Protein AF-A0A2T5BZ79-F1 (afdb_monomer_lite)

Radius of gyration: 31.46 Å; chains: 1; bounding box: 52×73×71 Å

Foldseek 3Di:
DVVVVVVVVVVVVVVVVVVVLVVLVVVCVVCLVVLLCPVDPCVVPPVDPCSNVVVSVVVVVVVVVVVPVPPPPPPPPPPPDDDDPPPPPDDDDDDDDDDDDDPDPDDPPPDPPPDDDDDDPDDDD

Secondary structure (DSSP, 8-state):
-HHHHHHHHHHHHHHHHHHHHHHHHHHHHHTHHHIIIII-TTTT-TT-TTTTHHHHHHHHHHHHHHHTTS-------------------------------------------------------

Sequence (125 aa):
MWKQLAALLVISSIAWHILAEAAVYISFKINQDYIETYLCINRDKPESDCHGCCQLKKELEKQQETKSEMPDIQLKKIEIQYFQSSSDSSKLFPTVWEDHPQPYPYAHASTPLKAIFHPPRIALL

Structure (mmCIF, N/CA/C/O backbone):
data_AF-A0A2T5BZ79-F1
#
_entry.id   AF-A0A2T5BZ79-F1
#
loop_
_atom_site.group_PDB
_atom_site.id
_atom_site.type_symbol
_atom_site.label_atom_id
_atom_site.label_alt_id
_atom_site.label_comp_id
_atom_site.label_asym_id
_atom_site.label_entity_id
_atom_site.label_seq_id
_atom_site.pdbx_PDB_ins_code
_atom_site.Cartn_x
_atom_site.Cartn_y
_atom_site.Cartn_z
_atom_site.occupancy
_atom_site.B_iso_or_equiv
_atom_site.auth_seq_id
_atom_site.auth_comp_id
_atom_site.auth_asym_id
_atom_site.auth_atom_id
_atom_site.pdbx_PDB_model_num
ATOM 1 N N . MET A 1 1 ? 23.083 -19.601 -26.990 1.00 79.12 1 MET A N 1
ATOM 2 C CA . MET A 1 1 ? 22.428 -19.948 -25.706 1.00 79.12 1 MET A CA 1
ATOM 3 C C . MET A 1 1 ? 22.639 -18.877 -24.633 1.00 79.12 1 MET A C 1
ATOM 5 O O . MET A 1 1 ? 21.652 -18.406 -24.094 1.00 79.12 1 MET A O 1
ATOM 9 N N . TRP A 1 2 ? 23.865 -18.391 -24.396 1.00 90.06 2 TRP A N 1
ATOM 10 C CA . TRP A 1 2 ? 24.161 -17.341 -23.396 1.00 90.06 2 TRP A CA 1
ATOM 11 C C . TRP A 1 2 ? 23.324 -16.054 -23.509 1.00 90.06 2 TRP A C 1
ATOM 13 O O . TRP A 1 2 ? 22.858 -15.542 -22.501 1.00 90.06 2 TRP A O 1
ATOM 23 N N . LYS A 1 3 ? 23.061 -15.557 -24.727 1.00 90.75 3 LYS A N 1
ATOM 24 C CA . LYS A 1 3 ? 22.243 -14.344 -24.942 1.00 90.75 3 LYS A CA 1
ATOM 25 C C . LYS A 1 3 ? 20.828 -14.457 -24.351 1.00 90.75 3 LYS A C 1
ATOM 27 O O . LYS A 1 3 ? 20.315 -13.483 -23.822 1.00 90.75 3 LYS A O 1
ATOM 32 N N . GLN A 1 4 ? 20.228 -15.648 -24.417 1.00 92.62 4 GLN A N 1
ATOM 33 C CA . GLN A 1 4 ? 18.894 -15.919 -23.870 1.00 92.62 4 GLN A CA 1
ATOM 34 C C . GLN A 1 4 ? 18.929 -15.959 -22.337 1.00 92.62 4 GLN A C 1
ATOM 36 O O . GLN A 1 4 ? 18.069 -15.386 -21.682 1.00 92.62 4 GLN A O 1
ATOM 41 N N . LEU A 1 5 ? 19.971 -16.568 -21.762 1.00 94.12 5 LEU A N 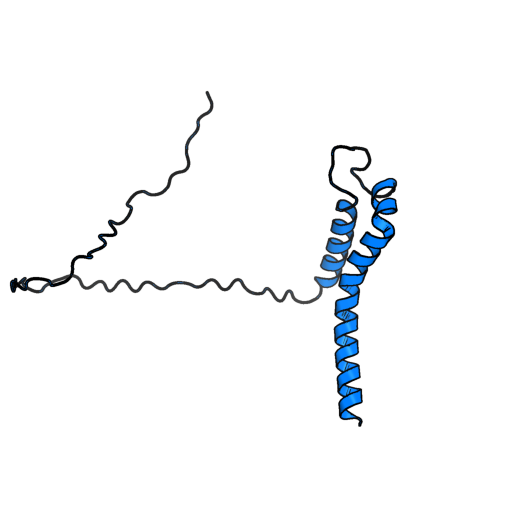1
ATOM 42 C CA . LEU A 1 5 ? 20.183 -16.594 -20.311 1.00 94.12 5 LEU A CA 1
ATOM 43 C C . LEU A 1 5 ? 20.453 -15.192 -19.750 1.00 94.12 5 LEU A C 1
ATOM 45 O O . LEU A 1 5 ? 19.888 -14.823 -18.727 1.00 94.12 5 LEU A O 1
ATOM 49 N N . ALA A 1 6 ? 21.259 -14.392 -20.453 1.00 94.44 6 ALA A N 1
ATOM 50 C CA . ALA A 1 6 ? 21.517 -13.001 -20.095 1.00 94.44 6 ALA A CA 1
ATOM 51 C C . ALA A 1 6 ? 20.229 -12.160 -20.141 1.00 94.44 6 ALA A C 1
ATOM 53 O O . ALA A 1 6 ? 19.974 -11.387 -19.223 1.00 94.44 6 ALA A O 1
ATOM 54 N N . ALA A 1 7 ? 19.386 -12.355 -21.162 1.00 94.88 7 ALA A N 1
ATOM 55 C CA . ALA A 1 7 ? 18.092 -11.683 -21.254 1.00 94.88 7 ALA A CA 1
ATOM 56 C C . ALA A 1 7 ? 17.146 -12.076 -20.104 1.00 94.88 7 ALA A C 1
ATOM 58 O O . ALA A 1 7 ? 16.553 -11.201 -19.477 1.00 94.88 7 ALA A O 1
ATOM 59 N N . LEU A 1 8 ? 17.044 -13.370 -19.777 1.00 94.75 8 LEU A N 1
ATOM 60 C CA . LEU A 1 8 ? 16.218 -13.852 -18.662 1.00 94.75 8 LEU A CA 1
ATOM 61 C C . LEU A 1 8 ? 16.683 -13.301 -17.308 1.00 94.75 8 LEU A C 1
ATOM 63 O O . LEU A 1 8 ? 15.848 -12.923 -16.489 1.00 94.75 8 LEU A O 1
ATOM 67 N N . LEU A 1 9 ? 17.997 -13.200 -17.088 1.00 93.88 9 LEU A N 1
ATOM 68 C CA . LEU A 1 9 ? 18.559 -12.616 -15.868 1.00 93.88 9 LEU A CA 1
ATOM 69 C C . LEU A 1 9 ? 18.131 -11.156 -15.681 1.00 93.88 9 LEU A C 1
ATOM 71 O O . LEU A 1 9 ? 17.650 -10.801 -14.604 1.00 93.88 9 LEU A O 1
ATOM 75 N N . VAL A 1 10 ? 18.244 -10.342 -16.737 1.00 93.31 10 VAL A N 1
ATOM 76 C CA . VAL A 1 10 ? 17.859 -8.919 -16.719 1.00 93.31 10 VAL A CA 1
ATOM 77 C C . VAL A 1 10 ? 16.355 -8.749 -16.501 1.00 93.31 10 VAL A C 1
ATOM 79 O O . VAL A 1 10 ? 15.935 -7.918 -15.700 1.00 93.31 10 VAL A O 1
ATOM 82 N N . ILE A 1 11 ? 15.525 -9.561 -17.163 1.00 93.44 11 ILE A N 1
ATOM 83 C CA . ILE A 1 11 ? 14.070 -9.524 -16.959 1.00 93.44 11 ILE A CA 1
ATOM 84 C C . ILE A 1 11 ? 13.726 -9.882 -15.510 1.00 93.44 11 ILE A C 1
ATOM 86 O O . ILE A 1 11 ? 12.886 -9.221 -14.903 1.00 93.44 11 ILE A O 1
ATOM 90 N N . SER A 1 12 ? 14.394 -10.886 -14.932 1.00 91.62 12 SER A N 1
ATOM 91 C CA . SER A 1 12 ? 14.123 -11.300 -13.554 1.00 91.62 12 SER A CA 1
ATOM 92 C C . SER A 1 12 ? 14.471 -10.212 -12.535 1.00 91.62 12 SER A C 1
ATOM 94 O O . SER A 1 12 ? 13.707 -10.013 -11.593 1.00 91.62 12 SER A O 1
ATOM 96 N N . SER A 1 13 ? 15.561 -9.457 -12.739 1.00 88.56 13 SER A N 1
ATOM 97 C CA . SER A 1 13 ? 15.942 -8.388 -11.809 1.00 88.56 13 SER A CA 1
ATOM 98 C C . SER A 1 13 ? 14.926 -7.250 -11.835 1.00 88.56 13 SER A C 1
ATOM 100 O O . SER A 1 13 ? 14.526 -6.750 -10.789 1.00 88.56 13 SER A O 1
ATOM 102 N N . ILE A 1 14 ? 14.452 -6.872 -13.026 1.00 88.44 14 ILE A N 1
ATOM 103 C CA . ILE A 1 14 ? 13.421 -5.839 -13.179 1.00 88.44 14 ILE A CA 1
ATOM 104 C C . ILE A 1 14 ? 12.101 -6.316 -12.561 1.00 88.44 14 ILE A C 1
ATOM 106 O O . ILE A 1 14 ? 11.474 -5.580 -11.801 1.00 88.44 14 ILE A O 1
ATOM 110 N N . ALA A 1 15 ? 11.705 -7.563 -12.832 1.00 89.69 15 ALA A N 1
ATOM 111 C CA . ALA A 1 15 ? 10.493 -8.150 -12.271 1.00 89.69 15 ALA A CA 1
ATOM 112 C C . ALA A 1 15 ? 10.530 -8.195 -10.736 1.00 89.69 1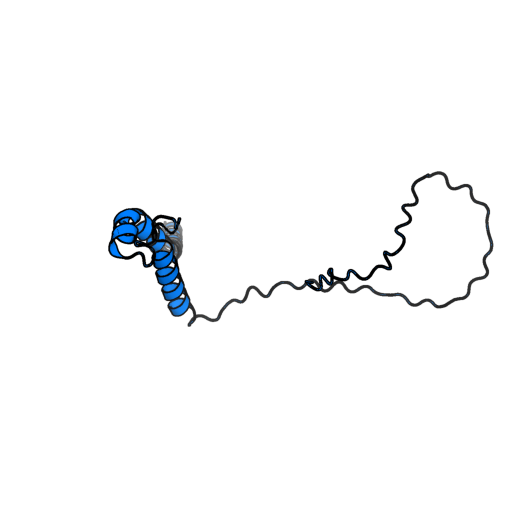5 ALA A C 1
ATOM 114 O O . ALA A 1 15 ? 9.522 -7.897 -10.100 1.00 89.69 15 ALA A O 1
ATOM 115 N N . TRP A 1 16 ? 11.689 -8.498 -10.141 1.00 88.12 16 TRP A N 1
ATOM 116 C CA . TRP A 1 16 ? 11.878 -8.517 -8.689 1.00 88.12 16 TRP A CA 1
ATOM 117 C C . TRP A 1 16 ? 11.589 -7.158 -8.043 1.00 88.12 16 TRP A C 1
ATOM 119 O O . TRP A 1 16 ? 10.884 -7.086 -7.036 1.00 88.12 16 TRP A O 1
ATOM 129 N N . HIS A 1 17 ? 12.081 -6.072 -8.644 1.00 81.62 17 HIS A N 1
ATOM 130 C CA . HIS A 1 17 ? 11.835 -4.720 -8.139 1.00 81.62 17 HIS A CA 1
ATOM 131 C C . HIS A 1 17 ? 10.355 -4.317 -8.225 1.00 81.62 17 HIS A C 1
ATOM 133 O O . HIS A 1 17 ? 9.851 -3.680 -7.305 1.00 81.62 17 HIS A O 1
ATOM 139 N N . ILE A 1 18 ? 9.644 -4.724 -9.281 1.00 83.88 18 ILE A N 1
ATOM 140 C CA . ILE A 1 18 ? 8.210 -4.430 -9.454 1.00 83.88 18 ILE A CA 1
ATOM 141 C C . ILE A 1 18 ? 7.358 -5.248 -8.471 1.00 83.88 18 ILE A C 1
ATOM 143 O O . ILE A 1 18 ? 6.382 -4.744 -7.912 1.00 83.88 18 ILE A O 1
ATOM 147 N N . LEU A 1 19 ? 7.730 -6.508 -8.222 1.00 86.88 19 LEU A N 1
ATOM 148 C CA . LEU A 1 19 ? 6.978 -7.394 -7.333 1.00 86.88 19 LEU A CA 1
ATOM 149 C C . LEU A 1 19 ? 6.954 -6.899 -5.882 1.00 86.88 19 LEU A C 1
ATOM 151 O O . LEU A 1 19 ? 5.977 -7.142 -5.180 1.00 86.88 19 LEU A O 1
ATOM 155 N N . ALA A 1 20 ? 8.008 -6.214 -5.430 1.00 81.88 20 ALA A N 1
ATOM 156 C CA . ALA A 1 20 ? 8.119 -5.733 -4.055 1.00 81.88 20 ALA A CA 1
ATOM 157 C C . ALA A 1 20 ? 7.034 -4.702 -3.689 1.00 81.88 20 ALA A C 1
ATOM 159 O O . ALA A 1 20 ? 6.509 -4.732 -2.577 1.00 81.88 20 ALA A O 1
ATOM 160 N N . GLU A 1 21 ? 6.657 -3.824 -4.622 1.00 81.25 21 GLU A N 1
ATOM 161 C CA . GLU A 1 21 ? 5.566 -2.859 -4.417 1.00 81.25 21 GLU A CA 1
ATOM 162 C C . GLU A 1 21 ? 4.198 -3.556 -4.452 1.00 81.25 21 GLU A C 1
ATOM 164 O O . GLU A 1 21 ? 3.344 -3.323 -3.596 1.00 81.25 21 GLU A O 1
ATOM 169 N N . ALA A 1 22 ? 4.009 -4.498 -5.382 1.00 88.88 22 ALA A N 1
ATOM 170 C CA . ALA A 1 22 ? 2.784 -5.294 -5.461 1.00 88.88 22 ALA A CA 1
ATOM 171 C C . ALA A 1 22 ? 2.574 -6.186 -4.222 1.00 88.88 22 ALA A C 1
ATOM 173 O O . ALA A 1 22 ? 1.438 -6.415 -3.802 1.00 88.88 22 ALA A O 1
ATOM 174 N N . ALA A 1 23 ? 3.657 -6.666 -3.607 1.00 90.94 23 ALA A N 1
ATOM 175 C CA . ALA A 1 23 ? 3.611 -7.532 -2.435 1.00 90.94 23 ALA A CA 1
ATOM 176 C C . ALA A 1 23 ? 2.924 -6.872 -1.229 1.00 90.94 23 ALA A C 1
ATOM 178 O O . ALA A 1 23 ? 2.240 -7.567 -0.479 1.00 90.94 23 ALA A O 1
ATOM 179 N N . VAL A 1 24 ? 3.046 -5.550 -1.060 1.00 91.19 24 VAL A N 1
ATOM 180 C CA . VAL A 1 24 ? 2.368 -4.811 0.022 1.00 91.19 24 VAL A CA 1
ATOM 181 C C . VAL A 1 24 ? 0.855 -4.823 -0.163 1.00 91.19 24 VAL A C 1
ATOM 183 O O . VAL A 1 24 ? 0.108 -5.080 0.778 1.00 91.19 24 VAL A O 1
ATOM 186 N N . TYR A 1 25 ? 0.385 -4.615 -1.391 1.00 93.62 25 TYR A N 1
ATOM 187 C CA . TYR A 1 25 ? -1.044 -4.684 -1.676 1.00 93.62 25 TYR A CA 1
ATOM 188 C C . TYR A 1 25 ? -1.593 -6.108 -1.513 1.00 93.62 25 TYR A C 1
ATOM 190 O O . TYR A 1 25 ? -2.668 -6.307 -0.944 1.00 93.62 25 TYR A O 1
ATOM 198 N N . ILE A 1 26 ? -0.845 -7.112 -1.980 1.00 94.88 26 ILE A N 1
ATOM 199 C CA . ILE A 1 26 ? -1.238 -8.522 -1.865 1.00 94.88 26 ILE A CA 1
ATOM 200 C C . ILE A 1 26 ? -1.312 -8.945 -0.392 1.00 94.88 26 ILE A C 1
ATOM 202 O O . ILE A 1 26 ? -2.296 -9.562 0.013 1.00 94.88 26 ILE A O 1
ATOM 206 N N . SER A 1 27 ? -0.317 -8.594 0.427 1.00 93.88 27 SER A N 1
ATOM 207 C CA . SER A 1 27 ? -0.304 -8.939 1.854 1.00 93.88 27 SER A CA 1
ATOM 208 C C . SER A 1 27 ? -1.419 -8.236 2.630 1.00 93.88 27 SER A C 1
ATOM 210 O O . SER A 1 27 ? -2.036 -8.856 3.499 1.00 93.88 27 SER A O 1
ATOM 212 N N . PHE A 1 28 ? -1.737 -6.987 2.271 1.00 96.38 28 PHE A N 1
ATOM 213 C CA . PHE A 1 28 ? -2.905 -6.275 2.779 1.00 96.38 28 PHE A CA 1
ATOM 214 C C . PHE A 1 28 ? -4.199 -7.016 2.439 1.00 96.38 28 PHE A C 1
ATOM 216 O O . PHE A 1 28 ? -5.026 -7.227 3.320 1.00 96.38 28 PHE A O 1
ATOM 223 N N . LYS A 1 29 ? -4.366 -7.456 1.185 1.00 96.44 29 LYS A N 1
ATOM 224 C CA . LYS A 1 29 ? -5.577 -8.162 0.748 1.00 96.44 29 LYS A CA 1
ATOM 225 C C . LYS A 1 29 ? -5.758 -9.525 1.404 1.00 96.44 29 LYS A C 1
ATOM 227 O O . LYS A 1 29 ? -6.874 -9.854 1.785 1.00 96.44 29 LYS A O 1
ATOM 232 N N . ILE A 1 30 ? -4.683 -10.294 1.563 1.00 97.50 30 ILE A N 1
ATOM 233 C CA . ILE A 1 30 ? -4.729 -11.604 2.231 1.00 97.50 30 ILE A CA 1
ATOM 234 C C . ILE A 1 30 ? -5.132 -11.457 3.704 1.00 97.50 30 ILE A C 1
ATOM 236 O O . ILE A 1 30 ? -5.882 -12.280 4.218 1.00 97.50 30 ILE A O 1
ATOM 240 N N . ASN A 1 31 ? -4.662 -10.402 4.375 1.00 96.88 31 ASN A N 1
ATOM 241 C CA . ASN A 1 31 ? -4.887 -10.185 5.805 1.00 96.88 31 ASN A CA 1
ATOM 242 C C . ASN A 1 31 ? -5.950 -9.113 6.096 1.00 96.88 31 ASN A C 1
ATOM 244 O O . ASN A 1 31 ? -5.981 -8.581 7.207 1.00 96.88 31 ASN A O 1
ATOM 248 N N . GLN A 1 32 ? -6.794 -8.764 5.119 1.00 95.56 32 GLN A N 1
ATOM 249 C CA . GLN A 1 32 ? -7.657 -7.584 5.205 1.00 95.56 32 GLN A CA 1
ATOM 250 C C . GLN A 1 32 ? -8.599 -7.647 6.418 1.00 95.56 32 GLN A C 1
ATOM 252 O O . GLN A 1 32 ? -8.678 -6.674 7.163 1.00 95.56 32 GLN A O 1
ATOM 257 N N . ASP A 1 33 ? -9.201 -8.808 6.688 1.00 96.06 33 ASP A N 1
ATOM 258 C CA . ASP A 1 33 ? -10.107 -9.011 7.830 1.00 96.06 33 ASP A CA 1
ATOM 259 C C . ASP A 1 33 ? -9.407 -8.792 9.180 1.00 96.06 33 ASP A C 1
ATOM 261 O O . ASP A 1 33 ? -9.938 -8.146 10.088 1.00 96.06 33 ASP A O 1
ATOM 265 N N . TYR A 1 34 ? -8.175 -9.293 9.314 1.00 96.81 34 TYR A N 1
ATOM 266 C CA . TYR A 1 34 ? -7.361 -9.091 10.512 1.00 96.81 34 TYR A CA 1
ATOM 267 C C . TYR A 1 34 ? -6.999 -7.611 10.688 1.00 96.81 34 TYR A C 1
ATOM 269 O O . TYR A 1 34 ? -7.083 -7.058 11.787 1.00 96.81 34 TYR A O 1
ATOM 277 N N . ILE A 1 35 ? -6.620 -6.950 9.595 1.00 96.94 35 ILE A N 1
ATOM 278 C CA . ILE A 1 35 ? -6.265 -5.532 9.604 1.00 96.94 35 ILE A CA 1
ATOM 279 C C . ILE A 1 35 ? -7.480 -4.684 9.989 1.00 96.94 35 ILE A C 1
ATOM 281 O O . ILE A 1 35 ? -7.351 -3.787 10.820 1.00 96.94 35 ILE A O 1
ATOM 285 N N . GLU A 1 36 ? -8.652 -4.976 9.436 1.00 95.75 36 GLU A N 1
ATOM 286 C CA . GLU A 1 36 ? -9.901 -4.281 9.741 1.00 95.75 36 GLU A CA 1
ATOM 287 C C . GLU A 1 36 ? -10.301 -4.447 11.210 1.00 95.75 36 GLU A C 1
ATOM 289 O O . GLU A 1 36 ? -10.573 -3.458 11.890 1.00 95.75 36 GLU A O 1
ATOM 294 N N . THR A 1 37 ? -10.229 -5.672 11.730 1.00 94.50 37 THR A N 1
ATOM 295 C CA . THR A 1 37 ? -10.686 -5.994 13.089 1.00 94.50 37 THR A CA 1
ATOM 296 C C . THR A 1 37 ? -9.740 -5.464 14.172 1.00 94.50 37 THR A C 1
ATOM 298 O O . THR A 1 37 ? -10.187 -4.950 15.198 1.00 94.50 37 THR A O 1
ATOM 301 N N . TYR A 1 38 ? -8.421 -5.569 13.970 1.00 95.12 38 TYR A N 1
ATOM 302 C CA . TYR A 1 38 ? -7.444 -5.347 15.046 1.00 95.12 38 TYR A CA 1
ATOM 303 C C . TYR A 1 38 ? -6.558 -4.119 14.851 1.00 95.12 38 TYR A C 1
ATOM 305 O O . TYR A 1 38 ? -6.139 -3.512 15.838 1.00 95.12 38 TYR A O 1
ATOM 313 N N . LEU A 1 39 ? -6.274 -3.723 13.609 1.00 95.81 39 LEU A N 1
ATOM 314 C CA . LEU A 1 39 ? -5.307 -2.662 13.308 1.00 95.81 39 LEU A CA 1
ATOM 315 C C . LEU A 1 39 ? -5.963 -1.372 12.802 1.00 95.81 39 LEU A C 1
ATOM 317 O O . LEU A 1 39 ? -5.338 -0.311 12.862 1.00 95.81 39 LEU A O 1
ATOM 321 N N . CYS A 1 40 ? -7.197 -1.419 12.302 1.00 95.44 40 CYS A N 1
ATOM 322 C CA . CYS A 1 40 ? -7.871 -0.246 11.765 1.00 95.44 40 CYS A CA 1
ATOM 323 C C . CYS A 1 40 ? -8.176 0.771 12.872 1.00 95.44 40 CYS A C 1
ATOM 325 O O . CYS A 1 40 ? -8.798 0.449 13.882 1.00 95.44 40 CYS A O 1
ATOM 327 N N . ILE A 1 41 ? -7.780 2.028 12.656 1.00 94.62 41 ILE A N 1
ATOM 328 C CA . ILE A 1 41 ? -8.045 3.121 13.606 1.00 94.62 41 ILE A CA 1
ATOM 329 C C . ILE A 1 41 ? -9.522 3.538 13.638 1.00 94.62 41 ILE A C 1
ATOM 331 O O . ILE A 1 41 ? -9.954 4.172 14.592 1.00 94.62 41 ILE A O 1
ATOM 335 N N . ASN A 1 42 ? -10.289 3.190 12.599 1.00 93.75 42 ASN A N 1
ATOM 336 C CA . ASN A 1 42 ? -11.716 3.494 12.485 1.00 93.75 42 ASN A CA 1
ATOM 337 C C . ASN A 1 42 ? -12.603 2.282 12.817 1.00 93.75 42 ASN A C 1
ATOM 339 O O . ASN A 1 42 ? -13.798 2.331 12.558 1.00 93.75 42 ASN A O 1
ATOM 343 N N . ARG A 1 43 ? -12.051 1.208 13.402 1.00 90.81 43 ARG A N 1
ATOM 344 C CA . ARG A 1 43 ? -12.813 -0.005 13.760 1.00 90.81 43 ARG A CA 1
ATOM 345 C C . ARG A 1 43 ? -14.005 0.264 14.688 1.00 90.81 43 ARG A C 1
ATOM 347 O O . ARG A 1 43 ? -14.994 -0.453 14.637 1.00 90.81 43 ARG A O 1
ATOM 354 N N . ASP A 1 44 ? -13.922 1.318 15.503 1.00 92.25 44 ASP A N 1
ATOM 355 C CA . ASP A 1 44 ? -14.981 1.726 16.436 1.00 92.25 44 ASP A CA 1
ATOM 356 C C . ASP A 1 44 ? -16.071 2.589 15.761 1.00 92.25 44 ASP A C 1
ATOM 358 O O . ASP A 1 44 ? -17.023 3.010 16.415 1.00 92.25 44 ASP A O 1
ATOM 362 N N . LYS A 1 45 ? -15.931 2.871 14.456 1.00 90.88 45 LYS A N 1
ATOM 363 C CA . LYS A 1 45 ? -16.876 3.635 13.629 1.00 90.88 45 LYS A CA 1
ATOM 364 C C . LYS A 1 45 ? -17.448 2.728 12.537 1.00 90.88 45 LYS A C 1
ATOM 366 O O . LYS A 1 45 ? -16.919 2.719 11.419 1.00 90.88 45 LYS A O 1
ATOM 371 N N . PRO A 1 46 ? -18.504 1.956 12.841 1.00 75.38 46 PRO A N 1
ATOM 372 C CA . PRO A 1 46 ? -19.087 1.007 11.898 1.00 75.38 46 PRO A CA 1
ATOM 373 C C . PRO A 1 46 ? -19.682 1.686 10.656 1.00 75.38 46 PRO A C 1
ATOM 375 O O . PRO A 1 46 ? -19.794 1.036 9.625 1.00 75.38 46 PRO A O 1
ATOM 378 N N . GLU A 1 47 ? -20.009 2.985 10.704 1.00 83.75 47 GLU A N 1
ATOM 379 C CA . GLU A 1 47 ? -20.406 3.755 9.515 1.00 83.75 47 GLU A CA 1
ATOM 380 C C . GLU A 1 47 ? -19.249 4.117 8.563 1.00 83.75 47 GLU A C 1
ATOM 382 O O . GLU A 1 47 ? -19.474 4.781 7.552 1.00 83.75 47 GLU A O 1
ATOM 387 N N . SER A 1 48 ? -18.004 3.748 8.881 1.00 85.19 48 SER A N 1
ATOM 388 C CA . SER A 1 48 ? -16.856 4.061 8.032 1.00 85.19 48 SER A CA 1
ATOM 389 C C . SER A 1 48 ? -16.546 2.931 7.046 1.00 85.19 48 SER A C 1
ATOM 391 O O . SER A 1 48 ? -16.172 1.833 7.445 1.00 85.19 48 SER A O 1
ATOM 393 N N . ASP A 1 49 ? -16.565 3.238 5.747 1.00 89.50 49 ASP A N 1
ATOM 394 C CA . ASP A 1 49 ? -16.162 2.317 4.665 1.00 89.50 49 ASP A CA 1
ATOM 395 C C . ASP A 1 49 ? -14.623 2.145 4.574 1.00 89.50 49 ASP A C 1
ATOM 397 O O . ASP A 1 49 ? -14.033 2.064 3.496 1.00 89.50 49 ASP A O 1
ATOM 401 N N . CYS A 1 50 ? -13.916 2.170 5.712 1.00 93.94 50 CYS A N 1
ATOM 402 C CA . CYS A 1 50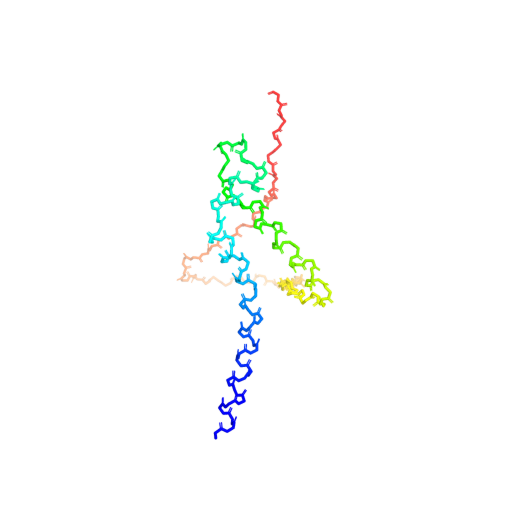 ? -12.452 2.178 5.746 1.00 93.94 50 CYS A CA 1
ATOM 403 C C . CYS A 1 50 ? -11.856 0.815 5.379 1.00 93.94 50 CYS A C 1
ATOM 405 O O . CYS A 1 50 ? -10.879 0.762 4.634 1.00 93.94 50 CYS A O 1
ATOM 407 N N . HIS A 1 51 ? -12.388 -0.279 5.933 1.00 94.19 51 HIS A N 1
ATOM 408 C CA . HIS A 1 51 ? -11.929 -1.651 5.669 1.00 94.19 51 HIS A CA 1
ATOM 409 C C . HIS A 1 51 ? -10.401 -1.849 5.735 1.00 94.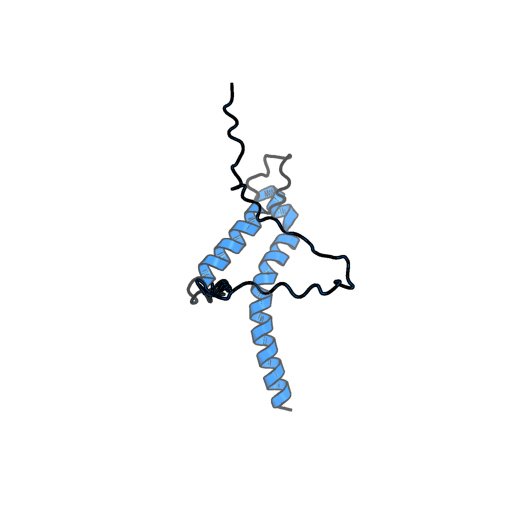19 51 HIS A C 1
ATOM 411 O O . HIS A 1 51 ? -9.796 -2.511 4.889 1.00 94.19 51 HIS A O 1
ATOM 417 N N . GLY A 1 52 ? -9.741 -1.191 6.696 1.00 94.88 52 GLY A N 1
ATOM 418 C CA . GLY A 1 52 ? -8.284 -1.245 6.860 1.00 94.88 52 GLY A CA 1
ATOM 419 C C . GLY A 1 52 ? -7.462 -0.339 5.926 1.00 94.88 52 GLY A C 1
ATOM 420 O O . GLY A 1 52 ? -6.239 -0.301 6.065 1.00 94.88 52 GLY A O 1
ATOM 421 N N . CYS A 1 53 ? -8.077 0.453 5.036 1.00 94.81 53 CYS A N 1
ATOM 422 C CA . CYS A 1 53 ? -7.372 1.331 4.084 1.00 94.81 53 CYS A CA 1
ATOM 423 C C . CYS A 1 53 ? -6.427 2.340 4.757 1.00 94.81 53 CYS A C 1
ATOM 425 O O . CYS A 1 53 ? -5.416 2.730 4.175 1.00 94.81 53 CYS A O 1
ATOM 427 N N . CYS A 1 54 ? -6.713 2.735 6.001 1.00 95.31 54 CYS A N 1
ATOM 428 C CA . CYS A 1 54 ? -5.821 3.583 6.790 1.00 95.31 54 CYS A CA 1
ATOM 429 C C . CYS A 1 54 ? -4.436 2.950 7.014 1.00 95.31 54 CYS A C 1
ATOM 431 O O . CYS A 1 54 ? -3.434 3.658 7.002 1.00 95.31 54 CYS A O 1
ATOM 433 N N . GLN A 1 55 ? -4.375 1.627 7.203 1.00 95.56 55 GLN A N 1
ATOM 434 C CA . GLN A 1 55 ? -3.118 0.903 7.400 1.00 95.56 55 GLN A CA 1
ATOM 435 C C . GLN A 1 55 ? -2.379 0.717 6.077 1.00 95.56 55 GLN A C 1
ATOM 437 O O . GLN A 1 55 ? -1.178 0.959 6.021 1.00 95.56 55 GLN A O 1
ATOM 442 N N . LEU A 1 56 ? -3.101 0.397 4.995 1.00 95.31 56 LEU A N 1
ATOM 443 C CA . LEU A 1 56 ? -2.513 0.332 3.654 1.00 95.31 56 LEU A CA 1
ATOM 444 C C . LEU A 1 56 ? -1.837 1.655 3.277 1.00 95.31 56 LEU A C 1
ATOM 446 O O . LEU A 1 56 ? -0.699 1.661 2.817 1.00 95.31 56 LEU A O 1
ATOM 450 N N . LYS A 1 57 ? -2.519 2.780 3.520 1.00 94.06 57 LYS A N 1
ATOM 451 C CA . LYS A 1 57 ? -1.973 4.114 3.253 1.00 94.06 57 LYS A CA 1
ATOM 452 C C . LYS A 1 57 ? -0.667 4.354 4.017 1.00 94.06 57 LYS A C 1
ATOM 454 O O . LYS A 1 57 ? 0.311 4.787 3.420 1.00 94.06 57 LYS A O 1
ATOM 459 N N . LYS A 1 58 ? -0.639 4.011 5.306 1.00 93.19 58 LYS A N 1
ATOM 460 C CA . LYS A 1 58 ? 0.541 4.172 6.163 1.00 93.19 58 LYS A CA 1
ATOM 461 C C . LYS A 1 58 ? 1.737 3.338 5.685 1.00 93.19 58 LYS A C 1
ATOM 463 O O . LYS A 1 58 ? 2.867 3.819 5.705 1.00 93.19 58 LYS A O 1
ATOM 468 N N . GLU A 1 59 ? 1.502 2.098 5.260 1.00 91.38 59 GLU A N 1
ATOM 469 C CA . GLU A 1 59 ? 2.558 1.210 4.751 1.00 91.38 59 GLU A CA 1
ATOM 470 C C . GLU A 1 59 ? 3.149 1.741 3.430 1.00 91.38 59 GLU A C 1
ATOM 472 O O . GLU A 1 59 ? 4.367 1.742 3.247 1.00 91.38 59 GLU A O 1
ATOM 477 N N . LEU A 1 60 ? 2.293 2.261 2.539 1.00 91.25 60 LEU A N 1
ATOM 478 C CA . LEU A 1 60 ? 2.701 2.865 1.265 1.00 91.25 60 LEU A CA 1
ATOM 479 C C . LEU A 1 60 ? 3.510 4.154 1.463 1.00 91.25 60 LEU A C 1
ATOM 481 O O . LEU A 1 60 ? 4.539 4.335 0.814 1.00 91.25 60 LEU A O 1
ATOM 485 N N . GLU A 1 61 ? 3.088 5.025 2.382 1.00 90.75 61 GLU A N 1
ATOM 486 C CA . GLU A 1 61 ? 3.824 6.251 2.726 1.00 90.75 61 GLU A CA 1
ATOM 487 C C . GLU A 1 61 ? 5.230 5.922 3.248 1.00 90.75 61 GLU A C 1
ATOM 489 O O . GLU A 1 61 ? 6.216 6.495 2.788 1.00 90.75 61 GLU A O 1
ATOM 494 N N . LYS A 1 62 ? 5.353 4.912 4.117 1.00 87.38 62 LYS A N 1
ATOM 495 C CA . LYS A 1 62 ? 6.648 4.448 4.638 1.00 87.38 62 LYS A CA 1
ATOM 496 C C . LYS A 1 62 ? 7.577 3.907 3.539 1.00 87.38 62 LYS A C 1
ATOM 498 O O . LYS A 1 62 ? 8.789 4.141 3.576 1.00 87.38 62 LYS A O 1
ATOM 503 N N . GLN A 1 63 ? 7.036 3.189 2.550 1.00 82.81 63 GLN A N 1
ATOM 504 C CA . GLN A 1 63 ? 7.819 2.762 1.383 1.00 82.81 63 GLN A CA 1
ATOM 505 C C . GLN A 1 63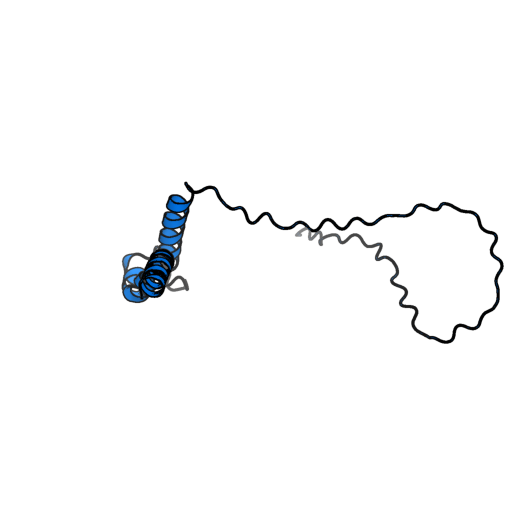 ? 8.291 3.955 0.547 1.00 82.81 63 GLN A C 1
ATOM 507 O O . GLN A 1 63 ? 9.427 3.957 0.071 1.00 82.81 63 GLN A O 1
ATOM 512 N N . GLN A 1 64 ? 7.447 4.974 0.387 1.00 82.00 64 GLN A N 1
ATOM 513 C CA . GLN A 1 64 ? 7.775 6.168 -0.384 1.00 82.00 64 GLN A CA 1
ATOM 514 C C . GLN A 1 64 ? 8.860 7.015 0.295 1.00 82.00 64 GLN A C 1
ATOM 516 O O . GLN A 1 64 ? 9.794 7.444 -0.380 1.00 82.00 64 GLN A O 1
ATOM 521 N N . GLU A 1 65 ? 8.805 7.178 1.619 1.00 79.94 65 GLU A N 1
ATOM 522 C CA . GLU A 1 65 ? 9.862 7.834 2.404 1.00 79.94 65 GLU A CA 1
ATOM 523 C C . GLU A 1 65 ? 11.212 7.123 2.241 1.00 79.94 65 GLU A C 1
ATOM 525 O O . GLU A 1 65 ? 12.232 7.771 2.026 1.00 79.94 65 GLU A O 1
ATOM 530 N N . THR A 1 66 ? 11.213 5.786 2.235 1.00 69.94 66 THR A N 1
ATOM 531 C CA . THR A 1 66 ? 12.431 4.982 2.017 1.00 69.94 66 THR A CA 1
ATOM 532 C C . THR A 1 66 ? 12.983 5.148 0.591 1.00 69.94 66 THR A C 1
ATOM 534 O O . THR A 1 66 ? 14.187 5.053 0.366 1.00 69.94 66 THR A O 1
ATOM 537 N N . LYS A 1 67 ? 12.116 5.414 -0.394 1.00 66.50 67 LYS A N 1
ATOM 538 C CA . LYS A 1 67 ? 12.496 5.614 -1.803 1.00 66.50 67 LYS A CA 1
ATOM 539 C C . LYS A 1 67 ? 12.957 7.049 -2.100 1.00 66.50 67 LYS A C 1
ATOM 541 O O . LYS A 1 67 ? 13.637 7.265 -3.099 1.00 66.50 67 LYS A O 1
ATOM 546 N N . SER A 1 68 ? 12.627 8.010 -1.232 1.00 58.81 68 SER A N 1
ATOM 547 C CA . SER A 1 68 ? 12.943 9.440 -1.377 1.00 58.81 68 SER A CA 1
ATOM 548 C C . SER A 1 68 ? 14.443 9.772 -1.325 1.00 58.81 68 SER A C 1
ATOM 550 O O . SER A 1 68 ? 14.815 10.910 -1.609 1.00 58.81 68 SER A O 1
ATOM 552 N N . GLU A 1 69 ? 15.315 8.820 -0.981 1.00 57.88 69 GLU A N 1
ATOM 553 C CA . GLU A 1 69 ? 16.771 8.996 -1.098 1.00 57.88 69 GLU A CA 1
ATOM 554 C C . GLU A 1 69 ? 17.276 8.863 -2.549 1.00 57.88 69 GLU A C 1
ATOM 556 O O . GLU A 1 69 ? 18.402 9.259 -2.855 1.00 57.88 69 GLU A O 1
ATOM 561 N N . MET A 1 70 ? 16.453 8.350 -3.473 1.00 57.62 70 MET A N 1
ATOM 562 C CA . MET A 1 70 ? 16.725 8.433 -4.908 1.00 57.62 70 MET A CA 1
ATOM 563 C C . MET A 1 70 ? 16.269 9.797 -5.440 1.00 57.62 70 MET A C 1
ATOM 565 O O . MET A 1 70 ? 15.181 10.246 -5.080 1.00 57.62 70 MET A O 1
ATOM 569 N N . PRO A 1 71 ? 17.054 10.460 -6.312 1.00 53.41 71 PRO A N 1
ATOM 570 C CA . PRO A 1 71 ? 16.666 11.743 -6.876 1.00 53.41 71 PRO A CA 1
ATOM 571 C C . PRO A 1 71 ? 15.324 11.589 -7.586 1.00 53.41 71 PRO A C 1
ATOM 573 O O . PRO A 1 71 ? 15.194 10.821 -8.540 1.00 53.41 71 PRO A O 1
ATOM 576 N N . ASP A 1 72 ? 14.337 12.312 -7.068 1.00 54.62 72 ASP A N 1
ATOM 577 C CA . ASP A 1 72 ? 12.993 12.422 -7.605 1.00 54.62 72 ASP A CA 1
ATOM 578 C C . ASP A 1 72 ? 13.101 12.793 -9.086 1.00 54.62 72 ASP A C 1
ATOM 580 O O . ASP A 1 72 ? 13.455 13.922 -9.444 1.00 54.62 72 ASP A O 1
ATOM 584 N N . ILE A 1 73 ? 12.856 11.821 -9.969 1.00 61.41 73 ILE A N 1
ATOM 585 C CA . ILE A 1 73 ? 12.625 12.098 -11.383 1.00 61.41 73 ILE A CA 1
ATOM 586 C C . ILE A 1 73 ? 11.244 12.742 -11.419 1.00 61.41 73 ILE A C 1
ATOM 588 O O . ILE A 1 73 ? 10.247 12.110 -11.764 1.00 61.41 73 ILE A O 1
ATOM 592 N N . GLN A 1 74 ? 11.200 14.012 -11.018 1.00 55.31 74 GLN A N 1
ATOM 593 C CA . GLN A 1 74 ? 10.105 14.920 -11.269 1.00 55.31 74 GLN A CA 1
ATOM 594 C C . GLN A 1 74 ? 9.872 14.845 -12.771 1.00 55.31 74 GLN A C 1
ATOM 596 O O . GLN A 1 74 ? 10.614 15.438 -13.561 1.00 55.31 74 GLN A O 1
ATOM 601 N N . LEU A 1 75 ? 8.865 14.072 -13.177 1.00 59.59 75 LEU A N 1
ATOM 602 C CA . LEU A 1 75 ? 8.222 14.185 -14.474 1.00 59.59 75 LEU A CA 1
ATOM 603 C C . LEU A 1 75 ? 7.678 15.607 -14.514 1.00 59.59 75 LEU A C 1
ATOM 605 O O . LEU A 1 75 ? 6.544 15.880 -14.129 1.00 59.59 75 LEU A O 1
ATOM 609 N N . LYS A 1 76 ? 8.570 16.536 -14.867 1.00 56.38 76 LYS A N 1
ATOM 610 C CA . LYS A 1 76 ? 8.343 17.967 -14.889 1.00 56.38 76 LYS A CA 1
ATOM 611 C C . LYS A 1 76 ? 7.122 18.159 -15.760 1.00 56.38 76 LYS A C 1
ATOM 613 O O . LYS A 1 76 ? 7.184 17.927 -16.966 1.00 56.38 76 LYS A O 1
ATOM 618 N N . LYS A 1 77 ? 6.010 18.497 -15.107 1.00 56.50 77 LYS A N 1
ATOM 619 C CA . LYS A 1 77 ? 4.747 18.901 -15.712 1.00 56.50 77 LYS A CA 1
ATOM 620 C C . LYS A 1 77 ? 5.081 19.684 -16.978 1.00 56.50 77 LYS A C 1
ATOM 622 O O . LYS A 1 77 ? 5.702 20.743 -16.894 1.00 56.50 77 LYS A O 1
ATOM 627 N N . ILE A 1 78 ? 4.773 19.111 -18.139 1.00 62.81 78 ILE A N 1
ATOM 628 C CA . ILE A 1 78 ? 5.017 19.765 -19.422 1.00 62.81 78 ILE A CA 1
ATOM 629 C C . ILE A 1 78 ? 4.027 20.927 -19.475 1.00 62.81 78 ILE A C 1
ATOM 631 O O . ILE A 1 78 ? 2.871 20.763 -19.856 1.00 62.81 78 ILE A O 1
ATOM 635 N N . GLU A 1 79 ? 4.448 22.097 -19.003 1.00 60.25 79 GLU A N 1
ATOM 636 C CA . GLU A 1 79 ? 3.709 23.334 -19.208 1.00 60.25 79 GLU A CA 1
ATOM 637 C C . GLU A 1 79 ? 3.909 23.753 -20.660 1.00 60.25 79 GLU A C 1
ATOM 639 O O . GLU A 1 79 ? 4.932 24.319 -21.042 1.00 60.25 79 GLU A O 1
ATOM 644 N N . ILE A 1 80 ? 2.924 23.415 -21.492 1.00 66.62 80 ILE A N 1
ATOM 645 C CA . ILE A 1 80 ? 2.835 23.890 -22.869 1.00 66.62 80 ILE A CA 1
ATOM 646 C C . ILE A 1 80 ? 2.522 25.387 -22.797 1.00 66.62 80 ILE A C 1
ATOM 648 O O . ILE A 1 80 ? 1.375 25.787 -22.596 1.00 66.62 80 ILE A O 1
ATOM 652 N N . GLN A 1 81 ? 3.551 26.223 -22.919 1.00 58.03 81 GLN A N 1
ATOM 653 C CA . GLN A 1 81 ? 3.363 27.660 -23.080 1.00 58.03 81 GLN A CA 1
ATOM 654 C C . GLN A 1 81 ? 2.941 27.943 -24.523 1.00 58.03 81 GLN A C 1
ATOM 656 O O . GLN A 1 81 ? 3.729 27.805 -25.457 1.00 58.03 81 GLN A O 1
ATOM 661 N N . TYR A 1 82 ? 1.682 28.334 -24.710 1.00 56.31 82 TYR A N 1
ATOM 662 C CA . TYR A 1 82 ? 1.197 28.832 -25.992 1.00 56.31 82 TYR A CA 1
ATOM 663 C C . TYR A 1 82 ? 1.680 30.273 -26.178 1.00 56.31 82 TYR A C 1
ATOM 665 O O . TYR A 1 82 ? 1.220 31.183 -25.489 1.00 56.31 82 TYR A O 1
ATOM 673 N N . PHE A 1 83 ? 2.606 30.493 -27.111 1.00 58.78 83 PHE A N 1
ATOM 674 C CA . PHE A 1 83 ? 2.971 31.837 -27.548 1.00 58.78 83 PHE A CA 1
ATOM 675 C C . PHE A 1 83 ? 1.940 32.322 -28.574 1.00 58.78 83 PHE A C 1
ATOM 677 O O . PHE A 1 83 ? 1.929 31.861 -29.715 1.00 58.78 83 PHE A O 1
ATOM 684 N N . GLN A 1 84 ? 1.060 33.245 -28.182 1.00 58.56 84 GLN A N 1
ATOM 685 C CA . GLN A 1 84 ? 0.259 34.003 -29.143 1.00 58.56 84 GLN A CA 1
ATOM 686 C C . GLN A 1 84 ? 1.097 35.186 -29.631 1.00 58.56 84 GLN A C 1
ATOM 688 O O . GLN A 1 84 ? 1.302 36.157 -28.907 1.00 58.56 84 GLN A O 1
ATOM 693 N N . SER A 1 85 ? 1.598 35.098 -30.864 1.00 54.78 85 SER A N 1
ATOM 694 C CA . SER A 1 85 ? 2.206 36.245 -31.536 1.00 54.78 85 SER A CA 1
ATOM 695 C C . SER A 1 85 ? 1.089 37.205 -31.940 1.00 54.78 85 SER A C 1
ATOM 697 O O . SER A 1 85 ? 0.400 36.988 -32.936 1.00 54.78 85 SER A O 1
ATOM 699 N N . SER A 1 86 ? 0.860 38.250 -31.146 1.00 57.34 86 SER A N 1
ATOM 700 C CA . SER A 1 86 ? 0.058 39.386 -31.588 1.00 57.34 86 SER A CA 1
ATOM 701 C C . SER A 1 86 ? 0.899 40.193 -32.573 1.00 57.34 86 SER A C 1
ATOM 703 O O . SER A 1 86 ? 1.761 40.976 -32.175 1.00 57.34 86 SER A O 1
ATOM 705 N N . SER A 1 87 ? 0.682 39.980 -33.870 1.00 48.28 87 SER A N 1
ATOM 706 C CA . SER A 1 87 ? 1.176 40.893 -34.895 1.00 48.28 87 SER A CA 1
ATOM 707 C C . SER A 1 87 ? 0.405 42.207 -34.775 1.00 48.28 87 SER A C 1
ATOM 709 O O . SER A 1 87 ? -0.661 42.372 -35.372 1.00 48.28 87 SER A O 1
ATOM 711 N N . ASP A 1 88 ? 0.932 43.134 -33.979 1.00 48.75 88 ASP A N 1
ATOM 712 C CA . ASP A 1 88 ? 0.539 44.537 -34.033 1.00 48.75 88 ASP A CA 1
ATOM 713 C C . ASP A 1 88 ? 0.950 45.083 -35.406 1.00 48.75 88 ASP A C 1
ATOM 715 O O . ASP A 1 88 ? 2.098 45.453 -35.643 1.00 48.75 88 ASP A O 1
ATOM 719 N N . SER A 1 89 ? 0.009 45.088 -36.349 1.00 48.38 89 SER A N 1
ATOM 720 C CA . SER A 1 89 ? 0.114 45.874 -37.579 1.00 48.38 89 SER A CA 1
ATOM 721 C C . SER A 1 89 ? -0.909 47.001 -37.506 1.00 48.38 89 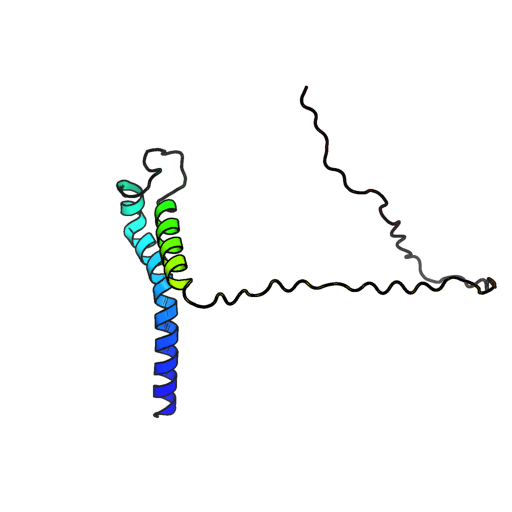SER A C 1
ATOM 723 O O . SER A 1 89 ? -2.031 46.941 -38.009 1.00 48.38 89 SER A O 1
ATOM 725 N N . SER A 1 90 ? -0.528 48.059 -36.800 1.00 43.12 90 SER A N 1
ATOM 726 C CA . SER A 1 90 ? -1.259 49.315 -36.803 1.00 43.12 90 SER A CA 1
ATOM 727 C C . SER A 1 90 ? -1.122 49.992 -38.178 1.00 43.12 90 SER A C 1
ATOM 729 O O . SER A 1 90 ? -0.099 50.579 -38.488 1.00 43.12 90 SER A O 1
ATOM 731 N N . LYS A 1 91 ? -2.193 49.859 -38.982 1.00 42.41 91 LYS A N 1
ATOM 732 C CA . LYS A 1 91 ? -2.774 50.774 -40.003 1.00 42.41 91 LYS A CA 1
ATOM 733 C C . LYS A 1 91 ? -1.799 51.507 -40.955 1.00 42.41 91 LYS A C 1
ATOM 735 O O . LYS A 1 91 ? -0.935 52.253 -40.531 1.00 42.41 91 LYS A O 1
ATOM 740 N N . LEU A 1 92 ? -1.975 51.459 -42.276 1.00 46.78 92 LEU A N 1
ATOM 741 C CA . LEU A 1 92 ? -3.076 52.075 -43.029 1.00 46.78 92 LEU A CA 1
ATOM 742 C C . LEU A 1 92 ? -3.117 51.452 -44.439 1.00 46.78 92 LEU A C 1
ATOM 744 O O . LEU A 1 92 ? -2.138 51.565 -45.170 1.00 46.78 92 LEU A O 1
ATOM 748 N N . PHE A 1 93 ? -4.258 50.909 -44.863 1.00 48.00 93 PHE A N 1
ATOM 749 C CA . PHE A 1 93 ? -4.550 50.721 -46.287 1.00 48.00 93 PHE A CA 1
ATOM 750 C C . PHE A 1 93 ? -5.948 51.280 -46.572 1.00 48.00 93 PHE A C 1
ATOM 752 O O . PHE A 1 93 ? -6.855 51.054 -45.765 1.00 48.00 93 PHE A O 1
ATOM 759 N N . PRO A 1 94 ? -6.131 52.062 -47.650 1.00 44.06 94 PRO A N 1
ATOM 760 C CA . PRO A 1 94 ? -7.429 52.617 -47.989 1.00 44.06 94 PRO A CA 1
ATOM 761 C C . PRO A 1 94 ? -8.370 51.491 -48.422 1.00 44.06 94 PRO A C 1
ATOM 763 O O . PRO A 1 94 ? -8.034 50.664 -49.268 1.00 44.06 94 PRO A O 1
ATOM 766 N N . THR A 1 95 ? -9.550 51.466 -47.812 1.00 47.00 95 THR A N 1
ATOM 767 C CA . THR A 1 95 ? -10.621 50.510 -48.081 1.00 47.00 95 THR A CA 1
ATOM 768 C C . THR A 1 95 ? -11.179 50.745 -49.484 1.00 47.00 95 THR A C 1
ATOM 770 O O . THR A 1 95 ? -11.979 51.656 -49.695 1.00 47.00 95 THR A O 1
ATOM 773 N N . VAL A 1 96 ? -10.757 49.931 -50.449 1.00 45.50 96 VAL A N 1
ATOM 774 C CA . VAL A 1 96 ? -11.479 49.756 -51.713 1.00 45.50 96 VAL A CA 1
ATOM 775 C C . VAL A 1 96 ? -12.402 48.562 -51.514 1.00 45.50 96 VAL A C 1
ATOM 777 O O . VAL A 1 96 ? -11.945 47.447 -51.279 1.00 45.50 96 VAL A O 1
ATOM 780 N N . TRP A 1 97 ? -13.706 48.820 -51.514 1.00 49.47 97 TRP A N 1
ATOM 781 C CA . TRP A 1 97 ? -14.725 47.785 -51.407 1.00 49.47 97 TRP A CA 1
ATOM 782 C C . TRP A 1 97 ? -14.986 47.243 -52.811 1.00 49.47 97 TRP A C 1
ATOM 784 O O . TRP A 1 97 ? -15.670 47.890 -53.601 1.00 49.47 97 TRP A O 1
ATOM 794 N N . GLU A 1 98 ? -14.417 46.084 -53.133 1.00 45.75 98 GLU A N 1
ATOM 795 C CA . GLU A 1 98 ? -14.894 45.280 -54.257 1.00 45.75 98 GLU A CA 1
ATOM 796 C C . GLU A 1 98 ? -16.033 44.388 -53.760 1.00 45.75 98 GLU A C 1
ATOM 798 O O . GLU A 1 98 ? -15.876 43.573 -52.847 1.00 45.75 98 GLU A O 1
ATOM 803 N N . ASP A 1 99 ? -17.209 44.614 -54.336 1.00 50.72 99 ASP A N 1
ATOM 804 C CA . ASP A 1 99 ? -18.453 43.929 -54.019 1.00 50.72 99 ASP A CA 1
ATOM 805 C C . ASP A 1 99 ? -18.405 42.508 -54.603 1.00 50.72 99 ASP A C 1
ATOM 807 O O . ASP A 1 99 ? -18.763 42.261 -55.756 1.00 50.72 99 ASP A O 1
ATOM 811 N N . HIS A 1 100 ? -17.872 41.566 -53.824 1.00 54.75 100 HIS A N 1
ATOM 812 C CA . HIS A 1 100 ? -17.890 40.148 -54.166 1.00 54.75 100 HIS A CA 1
ATOM 813 C C . HIS A 1 100 ? -18.962 39.417 -53.345 1.00 54.75 100 HIS A C 1
ATOM 815 O O . HIS A 1 100 ? -18.836 39.330 -52.117 1.00 54.75 100 HIS A O 1
ATOM 821 N N . PRO A 1 101 ? -19.992 38.832 -53.986 1.00 48.50 101 PRO A N 1
ATOM 822 C CA . PRO A 1 101 ? -20.985 38.031 -53.285 1.00 48.50 101 PRO A CA 1
ATOM 823 C C . PRO A 1 101 ? -20.322 36.758 -52.738 1.00 48.50 101 PRO A C 1
ATOM 825 O O . PRO A 1 101 ? -19.837 35.909 -53.486 1.00 48.50 101 PRO A O 1
ATOM 828 N N . GLN A 1 102 ? -20.272 36.644 -51.411 1.00 51.41 102 GLN A N 1
ATOM 829 C CA . GLN A 1 102 ? -19.698 35.506 -50.688 1.00 51.41 102 GLN A CA 1
ATOM 830 C C . GLN A 1 102 ? -20.556 34.241 -50.900 1.00 51.41 102 GLN A C 1
ATOM 832 O O . GLN A 1 102 ? -21.734 34.265 -50.536 1.00 51.41 102 GLN A O 1
ATOM 837 N N . PRO A 1 103 ? -20.018 33.113 -51.413 1.00 54.84 103 PRO A N 1
ATOM 838 C CA . PRO A 1 103 ? -20.818 31.915 -51.660 1.00 54.84 103 PRO A CA 1
ATOM 839 C C . PRO A 1 103 ? -20.940 30.953 -50.469 1.00 54.84 103 PRO A C 1
ATOM 841 O O . PRO A 1 103 ? -21.183 29.784 -50.720 1.00 54.84 103 PRO A O 1
ATOM 844 N N . TYR A 1 104 ? -20.766 31.336 -49.195 1.00 55.31 104 TYR A N 1
ATOM 845 C CA . TYR A 1 104 ? -20.846 30.350 -48.092 1.00 55.31 104 TYR A CA 1
ATOM 846 C C . TYR A 1 104 ? -21.409 30.944 -46.785 1.00 55.31 104 TYR A C 1
ATOM 848 O O . TYR A 1 104 ? -20.898 31.964 -46.319 1.00 55.31 104 TYR A O 1
ATOM 856 N N . PRO A 1 105 ? -22.422 30.322 -46.143 1.00 58.41 105 PRO A N 1
ATOM 857 C CA . PRO A 1 105 ? -23.139 30.922 -45.025 1.00 58.41 105 PRO A CA 1
ATOM 858 C C . PRO A 1 105 ? -22.697 30.345 -43.673 1.00 58.41 105 PRO A C 1
ATOM 860 O O . PRO A 1 105 ? -23.521 29.790 -42.964 1.00 58.41 105 PRO A O 1
ATOM 863 N N . TYR A 1 106 ? -21.427 30.451 -43.279 1.00 61.78 106 TYR A N 1
ATOM 864 C CA . TYR A 1 106 ? -21.042 30.130 -41.894 1.00 61.78 106 TYR A CA 1
ATOM 865 C C . TYR A 1 106 ? -19.919 31.040 -41.397 1.00 61.78 106 TYR A C 1
ATOM 867 O O . TYR A 1 106 ? -18.752 30.665 -41.341 1.00 61.78 106 TYR A O 1
ATOM 875 N N . ALA A 1 107 ? -20.293 32.254 -40.993 1.00 52.44 107 ALA A N 1
ATOM 876 C CA . ALA A 1 107 ? -19.471 33.074 -40.115 1.00 52.44 107 ALA A CA 1
ATOM 877 C C . ALA A 1 107 ? -19.900 32.803 -38.667 1.00 52.44 107 ALA A C 1
ATOM 879 O O . ALA A 1 107 ? -20.896 33.344 -38.186 1.00 52.44 107 ALA A O 1
ATOM 880 N N . HIS A 1 108 ? -19.159 31.953 -37.955 1.00 59.41 108 HIS A N 1
ATOM 881 C CA . HIS A 1 108 ? -19.278 31.891 -36.503 1.00 59.41 108 HIS A CA 1
ATOM 882 C C . HIS A 1 108 ? -18.620 33.144 -35.925 1.00 59.41 108 HIS A C 1
ATOM 884 O O . HIS A 1 108 ? -17.403 33.212 -35.767 1.00 59.41 108 HIS A O 1
ATOM 890 N N . ALA A 1 109 ? -19.431 34.156 -35.630 1.00 56.59 109 ALA A N 1
ATOM 891 C CA . ALA A 1 109 ? -18.998 35.296 -34.844 1.00 56.59 109 ALA A CA 1
ATOM 892 C C . ALA A 1 109 ? -18.784 34.831 -33.397 1.00 56.59 109 ALA A C 1
ATOM 894 O O . ALA A 1 109 ? -19.706 34.837 -32.584 1.00 56.59 109 ALA A O 1
ATOM 895 N N . SER A 1 110 ? -17.567 34.412 -33.054 1.00 60.91 110 SER A N 1
ATOM 896 C CA . SER A 1 110 ? -17.166 34.303 -31.656 1.00 60.91 110 SER A CA 1
ATOM 897 C C . SER A 1 110 ? -16.935 35.718 -31.133 1.00 60.91 110 SER A C 1
ATOM 899 O O . SER A 1 110 ? -15.815 36.231 -31.150 1.00 60.91 110 SER A O 1
ATOM 901 N N . THR A 1 111 ? -18.011 36.387 -30.715 1.00 60.59 111 THR A N 1
ATOM 902 C CA . THR A 1 111 ? -17.894 37.595 -29.896 1.00 60.59 111 THR A CA 1
ATOM 903 C C . THR A 1 111 ? -17.008 37.261 -28.699 1.00 60.59 111 THR A C 1
ATOM 905 O O . THR A 1 111 ? -17.301 36.281 -28.008 1.00 60.59 111 THR A O 1
ATOM 908 N N . PRO A 1 112 ? -15.934 38.024 -28.432 1.00 58.88 112 PRO A N 1
ATOM 909 C CA . PRO A 1 112 ? -15.114 37.771 -27.262 1.00 58.88 112 PRO A CA 1
ATOM 910 C C . PRO A 1 112 ? -16.009 37.929 -26.034 1.00 58.88 112 PRO A C 1
ATOM 912 O O . PRO A 1 112 ? -16.590 38.994 -25.810 1.00 58.88 112 PRO A O 1
ATOM 915 N N . LEU A 1 113 ? -16.162 36.851 -25.262 1.00 59.78 113 LEU A N 1
ATOM 916 C CA . LEU A 1 113 ? -16.836 36.885 -23.970 1.00 59.78 113 LEU A CA 1
ATOM 917 C C . LEU A 1 113 ? -16.052 37.846 -23.072 1.00 59.78 113 LEU A C 1
ATOM 919 O O . LEU A 1 113 ? -15.058 37.486 -22.454 1.00 59.78 113 LEU A O 1
ATOM 923 N N . LYS A 1 114 ? -16.507 39.099 -23.010 1.00 60.28 114 LYS A N 1
ATOM 924 C CA . LYS A 1 114 ? -15.953 40.157 -22.153 1.00 60.28 114 LYS A CA 1
ATOM 925 C C . LYS A 1 114 ? -16.346 39.980 -20.679 1.00 60.28 114 LYS A C 1
ATOM 927 O O . LYS A 1 114 ? -16.147 40.878 -19.866 1.00 60.28 114 LYS A O 1
ATOM 932 N N . ALA A 1 115 ? -16.934 38.841 -20.327 1.00 65.06 115 ALA A N 1
ATOM 933 C CA . ALA A 1 115 ? -17.329 38.535 -18.968 1.00 65.06 115 ALA A CA 1
ATOM 934 C C . ALA A 1 115 ? -16.183 37.797 -18.270 1.00 65.06 115 ALA A C 1
ATOM 936 O O . ALA A 1 115 ? -16.008 36.591 -18.426 1.00 65.06 115 ALA A O 1
ATOM 937 N N . ILE A 1 116 ? -15.405 38.546 -17.488 1.00 68.06 116 ILE A N 1
ATOM 938 C CA . ILE A 1 116 ? -14.535 37.978 -16.459 1.00 68.06 116 ILE A CA 1
ATOM 939 C C . ILE A 1 116 ? -15.446 37.191 -15.512 1.00 68.06 116 ILE A C 1
ATOM 941 O O . ILE A 1 116 ? -16.369 37.753 -14.917 1.00 68.06 116 ILE A O 1
ATOM 945 N N . PHE A 1 117 ? -15.222 35.884 -15.415 1.00 68.69 117 PHE A N 1
ATOM 946 C CA . PHE A 1 117 ? -15.948 35.024 -14.490 1.00 68.69 117 PHE A CA 1
ATOM 947 C C . PHE A 1 117 ? -15.657 35.476 -13.053 1.00 68.69 117 PHE A C 1
ATOM 949 O O . PHE A 1 117 ? -14.502 35.485 -12.629 1.00 68.69 117 PHE A O 1
ATOM 956 N N . HIS A 1 118 ? -16.694 35.859 -12.308 1.00 70.69 118 HIS A N 1
ATOM 957 C CA . HIS A 1 118 ? -16.590 36.160 -10.882 1.00 70.69 118 HIS A CA 1
ATOM 958 C C . HIS A 1 118 ? -17.380 35.106 -10.098 1.00 70.69 118 HIS A C 1
ATOM 960 O O . HIS A 1 118 ? -18.526 34.829 -10.460 1.00 70.69 118 HIS A O 1
ATOM 966 N N . PRO A 1 119 ? -16.811 34.522 -9.031 1.00 64.50 119 PRO A N 1
ATOM 967 C CA . PRO A 1 119 ? -17.543 33.593 -8.183 1.00 64.50 119 PRO A CA 1
ATOM 968 C C . PRO A 1 119 ? -18.681 34.315 -7.435 1.00 64.50 119 PRO A C 1
ATOM 970 O O . PRO A 1 119 ? -18.552 35.503 -7.111 1.00 64.50 119 PRO A O 1
ATOM 973 N N . PRO A 1 120 ? -19.797 33.621 -7.144 1.00 69.50 120 PRO A N 1
ATOM 974 C CA . PRO A 1 120 ? -20.932 34.210 -6.446 1.00 69.50 120 PRO A CA 1
ATOM 975 C C . PRO A 1 120 ? -20.516 34.676 -5.046 1.00 69.50 120 PRO A C 1
ATOM 977 O O . PRO A 1 120 ? -20.037 33.893 -4.227 1.00 69.50 120 PRO A O 1
ATOM 980 N N . ARG A 1 121 ? -20.724 35.964 -4.755 1.00 65.94 121 ARG A N 1
ATOM 981 C CA . ARG A 1 121 ? -20.610 36.504 -3.396 1.00 65.94 121 ARG A CA 1
ATOM 982 C C . ARG A 1 121 ? -21.911 36.225 -2.658 1.00 65.94 121 ARG A C 1
ATOM 984 O O . ARG A 1 121 ? -22.774 37.091 -2.571 1.00 65.94 121 ARG A O 1
ATOM 991 N N . ILE A 1 122 ? -22.065 35.007 -2.153 1.00 66.81 122 ILE A N 1
ATOM 992 C CA . ILE A 1 122 ? -23.094 34.749 -1.148 1.00 66.81 122 ILE A CA 1
ATOM 993 C C . ILE A 1 122 ? -22.568 35.336 0.164 1.00 66.81 122 ILE A C 1
ATOM 995 O O . ILE A 1 122 ? -21.695 34.759 0.809 1.00 66.81 122 ILE A O 1
ATOM 999 N N . ALA A 1 123 ? -23.068 36.517 0.523 1.00 58.59 123 ALA A N 1
ATOM 1000 C CA . ALA A 1 123 ? -23.094 36.950 1.910 1.00 58.59 123 ALA A CA 1
ATOM 1001 C C . ALA A 1 123 ? -24.270 36.221 2.570 1.00 58.59 123 ALA A C 1
ATOM 1003 O O . ALA A 1 123 ? -25.417 36.411 2.170 1.00 58.59 123 ALA A O 1
ATOM 1004 N N . LEU A 1 124 ? -23.961 35.339 3.519 1.00 55.97 124 LEU A N 1
ATOM 1005 C CA . LEU A 1 124 ? -24.941 34.751 4.424 1.00 55.97 124 LEU A CA 1
ATOM 1006 C C . LEU A 1 124 ? -25.597 35.884 5.228 1.00 55.97 124 LEU A C 1
ATOM 1008 O O . LEU A 1 124 ? -24.899 36.596 5.952 1.00 55.97 124 LEU A O 1
ATOM 1012 N N . LEU A 1 125 ? -26.912 36.031 5.093 1.00 51.66 125 LEU A N 1
ATOM 1013 C CA . LEU A 1 125 ? -27.796 36.634 6.089 1.00 51.66 125 LEU A CA 1
ATOM 1014 C C . LEU A 1 125 ? -28.932 35.649 6.346 1.00 51.66 125 LEU A C 1
ATOM 1016 O O . LEU A 1 125 ? -29.500 35.159 5.343 1.00 51.66 125 LEU A O 1
#

Organism: NCBI:txid1639118

pLDDT: mean 74.7, std 18.26, range [42.41, 97.5]